Protein AF-A0A849UZE2-F1 (afdb_monomer_lite)

pLDDT: mean 82.14, std 15.75, range [44.81, 97.38]

Sequence (130 aa):
MNIRSSAAWLVSTLVIALLQSCAALSINRYGPDKQTRDDFEHRVEAAFRLENRMTSEVMVLQEDQETGSNQEAISQAEQVMQKNCRYLNEYASRDIDGLSKSLLLLKHVENSVVDCEKAARQLEVFLKKP

Structure (mmCIF, N/CA/C/O backbone):
data_AF-A0A849UZE2-F1
#
_entry.id   AF-A0A849UZE2-F1
#
loop_
_atom_site.group_PDB
_atom_site.id
_atom_site.type_symbol
_atom_site.label_atom_id
_atom_site.label_alt_id
_atom_site.label_comp_id
_atom_site.label_asym_id
_atom_site.label_entity_id
_atom_site.label_seq_id
_atom_site.pdbx_PDB_ins_code
_atom_site.Cartn_x
_atom_site.Cartn_y
_atom_site.Cartn_z
_atom_site.occupancy
_atom_site.B_iso_or_equiv
_atom_site.auth_seq_id
_atom_site.auth_comp_id
_atom_site.auth_asym_id
_atom_site.auth_atom_id
_atom_site.pdbx_PDB_model_num
ATOM 1 N N . MET A 1 1 ? 59.268 -2.616 -42.238 1.00 44.81 1 MET A N 1
ATOM 2 C CA . MET A 1 1 ? 58.835 -1.897 -41.016 1.00 44.81 1 MET A CA 1
ATOM 3 C C . MET A 1 1 ? 57.313 -1.859 -40.975 1.00 44.81 1 MET A C 1
ATOM 5 O O . MET A 1 1 ? 56.688 -1.321 -41.879 1.00 44.81 1 MET A O 1
ATOM 9 N N . ASN A 1 2 ? 56.732 -2.536 -39.983 1.00 46.12 2 ASN A N 1
ATOM 10 C CA . ASN A 1 2 ? 55.321 -2.929 -39.910 1.00 46.12 2 ASN A CA 1
ATOM 11 C C . ASN A 1 2 ? 54.431 -1.829 -39.309 1.00 46.12 2 ASN A C 1
ATOM 13 O O . ASN A 1 2 ? 54.079 -1.890 -38.138 1.00 46.12 2 ASN A O 1
ATOM 17 N N . ILE A 1 3 ? 54.026 -0.846 -40.114 1.00 52.28 3 ILE A N 1
ATOM 18 C CA . ILE A 1 3 ? 53.110 0.229 -39.673 1.00 52.28 3 ILE A CA 1
ATOM 19 C C . ILE A 1 3 ? 51.646 -0.262 -39.619 1.00 52.28 3 ILE A C 1
ATOM 21 O O . ILE A 1 3 ? 50.852 0.218 -38.816 1.00 52.28 3 ILE A O 1
ATOM 25 N N . ARG A 1 4 ? 51.288 -1.290 -40.409 1.00 50.41 4 ARG A N 1
ATOM 26 C CA . ARG A 1 4 ? 49.928 -1.873 -40.432 1.00 50.41 4 ARG A CA 1
ATOM 27 C C . ARG A 1 4 ? 49.563 -2.654 -39.167 1.00 50.41 4 ARG A C 1
ATOM 29 O O . ARG A 1 4 ? 48.380 -2.803 -38.889 1.00 50.41 4 ARG A O 1
ATOM 36 N N . SER A 1 5 ? 50.551 -3.138 -38.411 1.00 52.78 5 SER A N 1
ATOM 37 C CA . SER A 1 5 ? 50.294 -3.912 -37.190 1.00 52.78 5 SER A CA 1
ATOM 38 C C . SER A 1 5 ? 49.865 -2.991 -36.044 1.00 52.78 5 SER A C 1
ATOM 40 O O . SER A 1 5 ? 48.854 -3.240 -35.403 1.00 52.78 5 SER A O 1
ATOM 42 N N . SER A 1 6 ? 50.547 -1.856 -35.852 1.00 52.91 6 SER A N 1
ATOM 43 C CA . SER A 1 6 ? 50.337 -0.951 -34.711 1.00 52.91 6 SER A CA 1
ATOM 44 C C . SER A 1 6 ? 48.937 -0.326 -34.639 1.00 52.91 6 SER A C 1
ATOM 46 O O . SER A 1 6 ? 48.413 -0.131 -33.546 1.00 52.91 6 SER A O 1
ATOM 48 N N . ALA A 1 7 ? 48.298 -0.058 -35.784 1.00 56.44 7 ALA A N 1
ATOM 49 C CA . ALA A 1 7 ? 46.932 0.471 -35.819 1.00 56.44 7 ALA A CA 1
ATOM 50 C C . ALA A 1 7 ? 45.894 -0.552 -35.319 1.00 56.44 7 ALA A C 1
ATOM 52 O O . ALA A 1 7 ? 44.943 -0.180 -34.638 1.00 56.44 7 ALA A O 1
ATOM 53 N N . ALA A 1 8 ? 46.103 -1.845 -35.592 1.00 58.03 8 ALA A N 1
ATOM 54 C CA . ALA A 1 8 ? 45.203 -2.904 -35.138 1.00 58.03 8 ALA A CA 1
ATOM 55 C C . ALA A 1 8 ? 45.231 -3.067 -33.608 1.00 58.03 8 ALA A C 1
ATOM 57 O O . ALA A 1 8 ? 44.188 -3.270 -32.990 1.00 58.03 8 ALA A O 1
ATOM 58 N N . TRP A 1 9 ? 46.404 -2.903 -32.986 1.00 59.25 9 TRP A N 1
ATOM 59 C CA . TRP A 1 9 ? 46.548 -2.948 -31.526 1.00 59.25 9 TRP A CA 1
ATOM 60 C C . TRP A 1 9 ? 45.850 -1.773 -30.832 1.00 59.25 9 TRP A C 1
ATOM 62 O O . TRP A 1 9 ? 45.217 -1.977 -29.796 1.00 59.25 9 TRP A O 1
ATOM 72 N N . LEU A 1 10 ? 45.905 -0.573 -31.421 1.00 60.09 10 LEU A N 1
ATOM 73 C CA . LEU A 1 10 ? 45.238 0.627 -30.896 1.00 60.09 10 LEU A CA 1
ATOM 74 C C . LEU A 1 10 ? 43.709 0.550 -31.020 1.00 60.09 10 LEU A C 1
ATOM 76 O O . LEU A 1 10 ? 42.991 0.909 -30.091 1.00 60.09 10 LEU A O 1
ATOM 80 N N . VAL A 1 11 ? 43.200 0.030 -32.141 1.00 62.81 11 VAL A N 1
ATOM 81 C CA . VAL A 1 11 ? 41.754 -0.173 -32.328 1.00 62.81 11 VAL A CA 1
ATOM 82 C C . VAL A 1 11 ? 41.228 -1.254 -31.378 1.00 62.81 11 VAL A C 1
ATOM 84 O O . VAL A 1 11 ? 40.177 -1.076 -30.768 1.00 62.81 11 VAL A O 1
ATOM 87 N N . SER A 1 12 ? 41.977 -2.343 -31.186 1.00 63.38 12 SER A N 1
ATOM 88 C CA . SER A 1 12 ? 41.5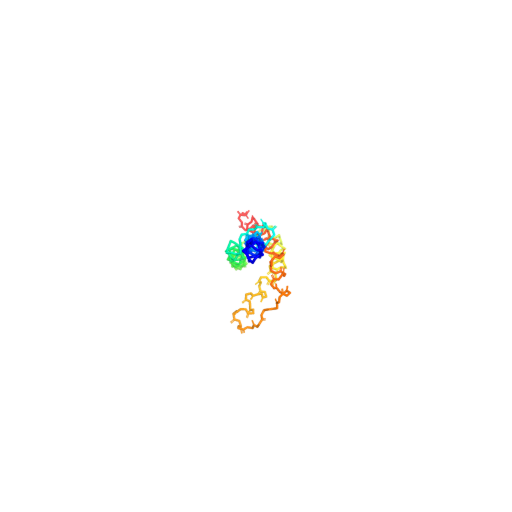74 -3.439 -30.295 1.00 63.38 12 SER A CA 1
ATOM 89 C C . SER A 1 12 ? 41.535 -3.015 -28.818 1.00 63.38 12 SER A C 1
ATOM 91 O O . SER A 1 12 ? 40.596 -3.346 -28.097 1.00 63.38 12 SER A O 1
ATOM 93 N N . THR A 1 13 ? 42.494 -2.196 -28.369 1.00 63.03 13 THR A N 1
ATOM 94 C CA . THR A 1 13 ? 42.494 -1.653 -26.996 1.00 63.03 13 THR A CA 1
ATOM 95 C C . THR A 1 13 ? 41.351 -0.664 -26.747 1.00 63.03 13 THR A C 1
ATOM 97 O O . THR A 1 13 ? 40.758 -0.693 -25.669 1.00 63.03 13 THR A O 1
ATOM 100 N N . LEU A 1 14 ? 40.970 0.146 -27.742 1.00 66.62 14 LEU A N 1
ATOM 101 C CA . LEU A 1 14 ? 39.830 1.065 -27.633 1.00 66.62 14 LEU A CA 1
ATOM 102 C C . LEU A 1 14 ? 38.488 0.318 -27.500 1.00 66.62 14 LEU A C 1
ATOM 104 O O . LEU A 1 14 ? 37.637 0.711 -26.704 1.00 66.62 14 LEU A O 1
ATOM 108 N N . VAL A 1 15 ? 38.309 -0.787 -28.232 1.00 66.38 15 VAL A N 1
ATOM 109 C CA . VAL A 1 15 ? 37.085 -1.610 -28.171 1.00 66.38 15 VAL A CA 1
ATOM 110 C C . VAL A 1 15 ? 36.956 -2.330 -26.823 1.00 66.38 15 VAL A C 1
ATOM 112 O O . VAL A 1 15 ? 35.864 -2.379 -26.262 1.00 66.38 15 VAL A O 1
ATOM 115 N N . ILE A 1 16 ? 38.059 -2.830 -26.255 1.00 66.62 16 ILE A N 1
ATOM 116 C CA . ILE A 1 16 ? 38.050 -3.486 -24.935 1.00 66.62 16 ILE A CA 1
ATOM 117 C C . ILE A 1 16 ? 37.719 -2.478 -23.821 1.00 66.62 16 ILE A C 1
ATOM 119 O O . ILE A 1 16 ? 36.948 -2.800 -22.917 1.00 66.62 16 ILE A O 1
ATOM 123 N N . ALA A 1 17 ? 38.225 -1.242 -23.908 1.00 63.88 17 ALA A N 1
ATOM 124 C CA . ALA A 1 17 ? 37.915 -0.184 -22.944 1.00 63.88 17 ALA A CA 1
ATOM 125 C C . ALA A 1 17 ? 36.434 0.247 -22.977 1.00 63.88 17 ALA A C 1
ATOM 127 O O . ALA A 1 17 ? 35.859 0.546 -21.932 1.00 63.88 17 ALA A O 1
ATOM 128 N N . LEU A 1 18 ? 35.794 0.229 -24.153 1.00 63.12 18 LEU A N 1
ATOM 129 C CA . LEU A 1 18 ? 34.372 0.564 -24.317 1.00 63.12 18 LEU A CA 1
ATOM 130 C C . LEU A 1 18 ? 33.414 -0.546 -23.846 1.00 63.12 18 LEU A C 1
ATOM 132 O O . LEU A 1 18 ? 32.250 -0.265 -23.578 1.00 63.12 18 LEU A O 1
ATOM 136 N N . LEU A 1 19 ? 33.875 -1.795 -23.727 1.00 61.62 19 LEU A N 1
ATOM 137 C CA . LEU A 1 19 ? 33.049 -2.911 -23.243 1.00 61.62 19 LEU A CA 1
ATOM 138 C C . LEU A 1 19 ? 33.017 -3.011 -21.709 1.00 61.62 19 LEU A C 1
ATOM 140 O O . LEU A 1 19 ? 32.041 -3.514 -21.152 1.00 61.62 19 LEU A O 1
ATOM 144 N N . GLN A 1 20 ? 34.037 -2.505 -21.006 1.00 59.72 20 GLN A N 1
ATOM 145 C CA . GLN A 1 20 ? 34.068 -2.530 -19.536 1.00 59.72 20 GLN A CA 1
ATOM 146 C C . GLN A 1 20 ? 33.158 -1.481 -18.878 1.00 59.72 20 GLN A C 1
ATOM 148 O O . GLN A 1 20 ? 32.812 -1.617 -17.705 1.00 59.72 20 GLN A O 1
ATOM 153 N N . SER A 1 21 ? 32.706 -0.468 -19.620 1.00 56.38 21 SER A N 1
ATOM 154 C CA . SER A 1 21 ? 31.813 0.581 -19.112 1.00 56.38 21 SER A CA 1
ATOM 155 C C . SER A 1 21 ? 30.334 0.173 -19.043 1.00 56.38 21 SER A C 1
ATOM 157 O O . SER A 1 21 ? 29.587 0.784 -18.282 1.00 56.38 21 SER A O 1
ATOM 159 N N . CYS A 1 22 ? 29.899 -0.890 -19.733 1.00 58.66 22 CYS A N 1
ATOM 160 C CA . CYS A 1 22 ? 28.524 -1.399 -19.597 1.00 58.66 22 CYS A CA 1
ATOM 161 C C . CYS A 1 22 ? 28.292 -2.211 -18.309 1.00 58.66 22 CYS A C 1
ATOM 163 O O . CYS A 1 22 ? 27.168 -2.252 -17.817 1.00 58.66 22 CYS A O 1
ATOM 165 N N . ALA A 1 23 ? 29.330 -2.819 -17.722 1.00 56.72 23 ALA A N 1
ATOM 166 C CA . ALA A 1 23 ? 29.195 -3.638 -16.510 1.00 56.72 23 ALA A CA 1
ATOM 167 C C . ALA A 1 23 ? 29.026 -2.810 -15.217 1.00 56.72 23 ALA A C 1
ATOM 169 O O . ALA A 1 23 ? 28.557 -3.321 -14.202 1.00 56.72 23 ALA A O 1
ATOM 170 N N . ALA A 1 24 ? 29.381 -1.521 -15.246 1.00 54.22 24 ALA A N 1
ATOM 171 C CA . ALA A 1 24 ? 29.244 -0.620 -14.101 1.00 54.22 24 ALA A CA 1
ATOM 172 C C . ALA A 1 24 ? 27.834 -0.008 -13.961 1.00 54.22 24 ALA A C 1
ATOM 174 O O . ALA A 1 24 ? 27.509 0.539 -12.909 1.00 54.22 24 ALA A O 1
ATOM 175 N N . LEU A 1 25 ? 26.985 -0.106 -14.994 1.00 54.88 25 LEU A N 1
ATOM 176 C CA . LEU A 1 25 ? 25.616 0.436 -14.987 1.00 54.88 25 LEU A CA 1
ATOM 177 C C . LEU A 1 25 ? 24.584 -0.505 -14.349 1.00 54.88 25 LEU A C 1
ATOM 179 O O . LEU A 1 25 ? 23.481 -0.075 -14.029 1.00 54.88 25 LEU A O 1
ATOM 183 N N . SER A 1 26 ? 24.942 -1.759 -14.077 1.00 54.88 26 SER A N 1
ATOM 184 C CA . SER A 1 26 ? 24.107 -2.730 -13.356 1.00 54.88 26 SER A CA 1
ATOM 185 C C . SER A 1 26 ? 24.175 -2.572 -11.830 1.00 54.88 26 SER A C 1
ATOM 187 O O . SER A 1 26 ? 24.149 -3.550 -11.085 1.00 54.88 26 SER A O 1
ATOM 189 N N . ILE A 1 27 ? 24.220 -1.333 -11.331 1.00 58.53 27 ILE A N 1
ATOM 190 C CA . ILE A 1 27 ? 23.858 -1.047 -9.938 1.00 58.53 27 ILE A CA 1
ATOM 191 C C . ILE A 1 27 ? 22.326 -1.068 -9.898 1.00 58.53 27 ILE A C 1
ATOM 193 O O . ILE A 1 27 ? 21.668 -0.035 -9.983 1.00 58.53 27 ILE A O 1
ATOM 197 N N . ASN A 1 28 ? 21.772 -2.281 -9.855 1.00 60.56 28 ASN A N 1
ATOM 198 C CA . ASN A 1 28 ? 20.344 -2.590 -9.915 1.00 60.56 28 ASN A CA 1
ATOM 199 C C . ASN A 1 28 ? 19.652 -2.220 -8.587 1.00 60.56 28 ASN A C 1
ATOM 201 O O . ASN A 1 28 ? 19.190 -3.082 -7.846 1.00 60.56 28 ASN A O 1
ATOM 205 N N . ARG A 1 29 ? 19.694 -0.928 -8.241 1.00 70.75 29 ARG A N 1
ATOM 206 C CA . ARG A 1 29 ? 19.066 -0.336 -7.058 1.00 70.75 29 ARG A CA 1
ATOM 207 C C . ARG A 1 29 ? 17.722 0.244 -7.478 1.00 70.75 29 ARG A C 1
ATOM 209 O O . ARG A 1 29 ? 17.679 1.166 -8.288 1.00 70.75 29 ARG A O 1
ATOM 216 N N . TYR A 1 30 ? 16.658 -0.305 -6.923 1.00 74.06 30 TYR A N 1
ATOM 217 C CA . TYR A 1 30 ? 15.268 0.003 -7.219 1.00 74.06 30 TYR A CA 1
ATOM 218 C C . TYR A 1 30 ? 14.522 0.277 -5.908 1.00 74.06 30 TYR A C 1
ATOM 220 O O . TYR A 1 30 ? 14.860 -0.293 -4.868 1.00 74.06 30 TYR A O 1
ATOM 228 N N . GLY A 1 31 ? 13.514 1.145 -5.934 1.00 72.12 31 GLY A N 1
ATOM 229 C CA . GLY A 1 31 ? 12.718 1.440 -4.753 1.00 72.12 31 GLY A CA 1
ATOM 230 C C . GLY A 1 31 ? 13.378 2.389 -3.741 1.00 72.12 31 GLY A C 1
ATOM 231 O O . GLY A 1 31 ? 14.544 2.785 -3.876 1.00 72.12 31 GLY A O 1
ATOM 232 N N . PRO A 1 32 ? 12.622 2.757 -2.691 1.00 75.00 32 PRO A N 1
ATOM 233 C CA . PRO A 1 32 ? 13.022 3.765 -1.709 1.00 75.00 32 PRO A CA 1
ATOM 234 C C . PRO A 1 32 ? 14.250 3.364 -0.879 1.00 75.00 32 PRO A C 1
ATOM 236 O O . PRO A 1 32 ? 15.052 4.232 -0.534 1.00 75.00 32 PRO A O 1
ATOM 239 N N . ASP A 1 33 ? 14.461 2.065 -0.635 1.00 82.19 33 ASP A N 1
ATOM 240 C CA . ASP A 1 33 ? 15.592 1.567 0.160 1.00 82.19 33 ASP A CA 1
ATOM 241 C C . ASP A 1 33 ? 16.759 1.073 -0.708 1.00 82.19 33 ASP A C 1
ATOM 243 O O . ASP A 1 33 ? 17.703 0.463 -0.203 1.00 82.19 33 ASP A O 1
ATOM 247 N N . LYS A 1 34 ? 16.742 1.381 -2.016 1.00 81.19 34 LYS A N 1
ATOM 248 C CA . LYS A 1 34 ? 17.784 0.983 -2.977 1.00 81.19 34 LYS A CA 1
ATOM 249 C C . LYS A 1 34 ? 18.003 -0.539 -3.006 1.00 81.19 34 LYS A C 1
ATOM 251 O O . LYS A 1 34 ? 19.142 -0.990 -3.157 1.00 81.19 34 LYS A O 1
ATOM 256 N N . GLN A 1 35 ? 16.929 -1.309 -2.849 1.00 82.25 35 GLN A N 1
ATOM 257 C CA . GLN A 1 35 ? 16.944 -2.771 -2.891 1.00 82.25 35 GLN A CA 1
ATOM 258 C C . GLN A 1 35 ? 16.979 -3.308 -4.331 1.00 82.25 35 GLN A C 1
ATOM 260 O O . GLN A 1 35 ? 16.981 -2.535 -5.290 1.00 82.25 35 GLN A O 1
ATOM 265 N N . THR A 1 36 ? 17.019 -4.631 -4.504 1.00 86.69 36 THR A N 1
ATOM 266 C CA . THR A 1 36 ? 16.803 -5.217 -5.833 1.00 86.69 36 THR A CA 1
ATOM 267 C C . THR A 1 36 ? 15.336 -5.075 -6.244 1.00 86.69 36 THR A C 1
ATOM 269 O O . THR A 1 36 ? 14.454 -4.843 -5.414 1.00 86.69 36 THR A O 1
ATOM 272 N N . ARG A 1 37 ? 15.056 -5.204 -7.544 1.00 85.06 37 ARG A N 1
ATOM 273 C CA . ARG A 1 37 ? 13.677 -5.174 -8.040 1.00 85.06 37 ARG A CA 1
ATOM 274 C C . ARG A 1 37 ? 12.839 -6.325 -7.466 1.00 85.06 37 ARG A C 1
ATOM 276 O O . ARG A 1 37 ? 11.723 -6.070 -7.032 1.00 85.06 37 ARG A O 1
ATOM 283 N N . ASP A 1 38 ? 13.391 -7.534 -7.398 1.00 87.00 38 ASP A N 1
ATOM 284 C CA . ASP A 1 38 ? 12.698 -8.708 -6.849 1.00 87.00 38 ASP A CA 1
ATOM 285 C C . ASP A 1 38 ? 12.352 -8.503 -5.364 1.00 87.00 38 ASP A C 1
ATOM 287 O O . ASP A 1 38 ? 11.218 -8.734 -4.945 1.00 87.00 38 ASP A O 1
ATOM 291 N N . ASP A 1 39 ? 13.285 -7.956 -4.573 1.00 87.88 39 ASP A N 1
ATOM 292 C CA . ASP A 1 39 ? 13.026 -7.614 -3.166 1.00 87.88 39 ASP A CA 1
ATOM 293 C C . ASP A 1 39 ? 11.921 -6.557 -3.025 1.00 87.88 39 ASP A C 1
ATOM 295 O O . ASP A 1 39 ? 11.121 -6.585 -2.087 1.00 87.88 39 ASP A O 1
ATOM 299 N N . PHE A 1 40 ? 11.872 -5.592 -3.947 1.00 88.06 40 PHE A N 1
ATOM 300 C CA . PHE A 1 40 ? 10.820 -4.585 -3.964 1.00 88.06 40 PHE A CA 1
ATOM 301 C C . PHE A 1 40 ? 9.454 -5.193 -4.308 1.00 88.06 40 PHE A C 1
ATOM 303 O O . PHE A 1 40 ? 8.468 -4.859 -3.653 1.00 88.06 40 PHE A O 1
ATOM 310 N N . GLU A 1 41 ? 9.386 -6.096 -5.286 1.00 88.75 41 GLU A N 1
ATOM 311 C CA . GLU A 1 41 ? 8.147 -6.794 -5.650 1.00 88.75 41 GLU A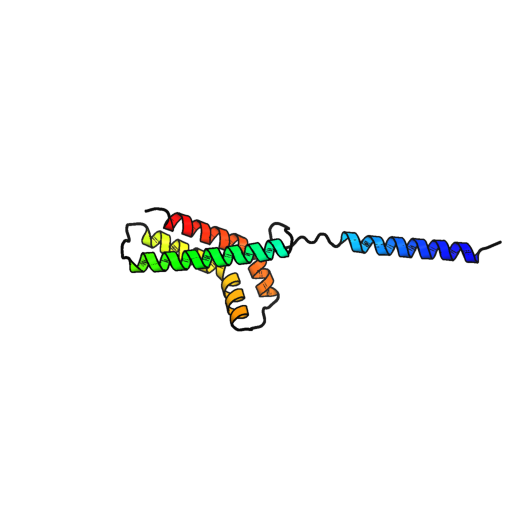 CA 1
ATOM 312 C C . GLU A 1 41 ? 7.611 -7.617 -4.465 1.00 88.75 41 GLU A C 1
ATOM 314 O O . GLU A 1 41 ? 6.441 -7.477 -4.098 1.00 88.75 41 GLU A O 1
ATOM 319 N N . HIS A 1 42 ? 8.479 -8.364 -3.772 1.00 91.50 42 HIS A N 1
ATOM 320 C CA . HIS A 1 42 ? 8.112 -9.080 -2.545 1.00 91.50 42 HIS A CA 1
ATOM 321 C C . HIS A 1 42 ? 7.609 -8.155 -1.436 1.00 91.50 42 HIS A C 1
ATOM 323 O O . HIS A 1 42 ? 6.670 -8.489 -0.710 1.00 91.50 42 HIS A O 1
ATOM 329 N N . ARG A 1 43 ? 8.217 -6.976 -1.301 1.00 91.31 43 ARG A N 1
ATOM 330 C CA . ARG A 1 43 ? 7.788 -5.979 -0.325 1.00 91.31 43 ARG A CA 1
ATOM 331 C C . ARG A 1 43 ? 6.394 -5.432 -0.635 1.00 91.31 43 ARG A C 1
ATOM 333 O O . ARG A 1 43 ? 5.562 -5.361 0.265 1.00 91.31 43 ARG A O 1
ATOM 340 N N . VAL A 1 44 ? 6.117 -5.084 -1.892 1.00 91.56 44 VAL A N 1
ATOM 341 C CA . VAL A 1 44 ? 4.782 -4.626 -2.317 1.00 91.56 44 VAL A CA 1
ATOM 342 C C . VAL A 1 44 ? 3.729 -5.693 -2.035 1.00 91.56 44 VAL A C 1
ATOM 344 O O . VAL A 1 44 ? 2.666 -5.378 -1.502 1.00 91.56 44 VAL A O 1
ATOM 347 N N . GLU A 1 45 ? 4.031 -6.957 -2.329 1.00 92.19 45 GLU A N 1
ATOM 348 C CA . GLU A 1 45 ? 3.128 -8.065 -2.023 1.00 92.19 45 GLU A CA 1
ATOM 349 C C . GLU A 1 45 ? 2.880 -8.199 -0.512 1.00 92.19 45 GLU A C 1
ATOM 351 O O . GLU A 1 45 ? 1.738 -8.356 -0.076 1.00 92.19 45 GLU A O 1
ATOM 356 N N . ALA A 1 46 ? 3.930 -8.093 0.307 1.00 94.88 46 ALA A N 1
ATOM 357 C CA . ALA A 1 46 ? 3.805 -8.121 1.761 1.00 94.88 46 ALA A CA 1
ATOM 358 C C . ALA A 1 46 ? 2.947 -6.959 2.295 1.00 94.88 46 ALA A C 1
ATOM 360 O O . ALA A 1 46 ? 2.111 -7.179 3.173 1.00 94.88 46 ALA A O 1
ATOM 361 N N . ALA A 1 47 ? 3.109 -5.751 1.747 1.00 94.38 47 ALA A N 1
ATOM 362 C CA . ALA A 1 47 ? 2.290 -4.590 2.086 1.00 94.38 47 ALA A CA 1
ATOM 363 C C . ALA A 1 47 ? 0.809 -4.821 1.743 1.00 94.38 47 ALA A C 1
ATOM 365 O O . ALA A 1 47 ? -0.060 -4.577 2.579 1.00 94.38 47 ALA A O 1
ATOM 366 N N . PHE A 1 48 ? 0.529 -5.363 0.555 1.00 94.50 48 PHE A N 1
ATOM 367 C CA . PHE A 1 48 ? -0.830 -5.682 0.115 1.00 94.50 48 PHE A CA 1
ATOM 368 C C . PHE A 1 48 ? -1.481 -6.761 0.991 1.00 94.50 48 PHE A C 1
ATOM 370 O O . PHE A 1 48 ? -2.620 -6.618 1.429 1.00 94.50 48 PHE A O 1
ATOM 377 N N . ARG A 1 49 ? -0.755 -7.837 1.316 1.00 95.38 49 ARG A N 1
ATOM 378 C CA . ARG A 1 49 ? -1.244 -8.885 2.231 1.00 95.38 49 ARG A CA 1
ATOM 379 C C . ARG A 1 49 ? -1.546 -8.329 3.624 1.00 95.38 49 ARG A C 1
ATOM 381 O O . ARG A 1 49 ? -2.532 -8.732 4.239 1.00 95.38 49 ARG A O 1
ATOM 388 N N . LEU A 1 50 ? -0.704 -7.422 4.120 1.00 96.62 50 LEU A N 1
ATOM 389 C CA . LEU A 1 50 ? -0.911 -6.771 5.408 1.00 96.62 50 LEU A CA 1
ATOM 390 C C . LEU A 1 50 ? -2.179 -5.909 5.395 1.00 96.62 50 LEU A C 1
ATOM 392 O O . LEU A 1 50 ? -3.014 -6.082 6.275 1.00 96.62 50 LEU A O 1
ATOM 396 N N . GLU A 1 51 ? -2.345 -5.031 4.405 1.00 95.88 51 GLU A N 1
ATOM 397 C CA . GLU A 1 51 ? -3.513 -4.142 4.299 1.00 95.88 51 GLU A CA 1
ATOM 398 C C . GLU A 1 51 ? -4.835 -4.919 4.184 1.00 95.88 51 GLU A C 1
ATOM 400 O O . GLU A 1 51 ? -5.777 -4.637 4.928 1.00 95.88 51 GLU A O 1
ATOM 405 N N . ASN A 1 52 ? -4.875 -5.978 3.371 1.00 94.88 52 ASN A N 1
ATOM 406 C CA . ASN A 1 52 ? -6.054 -6.843 3.258 1.00 94.88 52 ASN A CA 1
ATOM 407 C C . ASN A 1 52 ? -6.403 -7.541 4.579 1.00 94.88 52 ASN A C 1
ATOM 409 O O . ASN A 1 52 ? -7.577 -7.634 4.951 1.00 94.88 52 ASN A O 1
ATOM 413 N N . ARG A 1 53 ? -5.390 -8.022 5.313 1.00 96.00 53 ARG A N 1
ATOM 414 C CA . ARG A 1 53 ? -5.595 -8.637 6.631 1.00 96.00 53 ARG A CA 1
ATOM 415 C C . ARG A 1 53 ? -6.190 -7.631 7.615 1.00 96.00 53 ARG A C 1
ATOM 417 O O . ARG A 1 53 ? -7.151 -7.968 8.293 1.00 96.00 53 ARG A O 1
ATOM 424 N N . MET A 1 54 ? -5.654 -6.410 7.677 1.00 95.06 54 MET A N 1
ATOM 425 C CA . MET A 1 54 ? -6.157 -5.392 8.610 1.00 95.06 54 MET A CA 1
ATOM 426 C C . MET A 1 54 ? -7.563 -4.927 8.257 1.00 95.06 54 MET A C 1
ATOM 428 O O . MET A 1 54 ? -8.386 -4.787 9.153 1.00 95.06 54 MET A O 1
ATOM 432 N N . THR A 1 55 ? -7.865 -4.767 6.969 1.00 93.50 55 THR A N 1
ATOM 433 C CA . THR A 1 55 ? -9.228 -4.466 6.506 1.00 93.50 55 THR A CA 1
ATOM 434 C C . THR A 1 55 ? -10.209 -5.555 6.950 1.00 93.50 55 THR A C 1
ATOM 436 O O . THR A 1 55 ? -11.274 -5.255 7.481 1.00 93.50 55 THR A O 1
ATOM 439 N N . SER A 1 56 ? -9.822 -6.828 6.817 1.00 93.31 56 SER A N 1
ATOM 440 C CA . SER A 1 56 ? -10.655 -7.958 7.249 1.00 93.31 56 SER A CA 1
ATOM 441 C C . SER A 1 56 ? -10.852 -7.992 8.769 1.00 93.31 56 SER A C 1
ATOM 443 O O . SER A 1 56 ? -11.961 -8.225 9.236 1.00 93.31 56 SER A O 1
ATOM 445 N N . GLU A 1 57 ? -9.801 -7.733 9.554 1.00 91.31 57 GLU A N 1
ATOM 446 C CA . GLU A 1 57 ? -9.895 -7.672 11.021 1.00 91.31 57 GLU A CA 1
ATOM 447 C C . GLU A 1 57 ? -10.799 -6.523 11.493 1.00 91.31 57 GLU A C 1
ATOM 449 O O . GLU A 1 57 ? -11.594 -6.710 12.412 1.00 91.31 57 GLU A O 1
ATOM 454 N N . VAL A 1 58 ? -10.738 -5.354 10.842 1.00 90.38 58 VAL A N 1
ATOM 455 C CA . VAL A 1 58 ? -11.648 -4.241 11.146 1.00 90.38 58 VAL A CA 1
ATOM 456 C C . VAL A 1 58 ? -13.103 -4.622 10.873 1.00 90.38 58 VAL A C 1
ATOM 458 O O . VAL A 1 58 ? -13.962 -4.313 11.697 1.00 90.38 58 VAL A O 1
ATOM 461 N N . MET A 1 59 ? -13.388 -5.309 9.760 1.00 88.06 59 MET A N 1
ATOM 462 C CA . MET A 1 59 ? -14.747 -5.775 9.455 1.00 88.06 59 MET A CA 1
ATOM 463 C C . MET A 1 59 ? -15.291 -6.703 10.547 1.00 88.06 59 MET A C 1
ATOM 465 O O . MET A 1 59 ? -16.407 -6.496 11.011 1.00 88.06 59 MET A O 1
ATOM 469 N N . VAL A 1 60 ? -14.488 -7.667 11.012 1.00 87.00 60 VAL A N 1
ATOM 470 C CA . VAL A 1 60 ? -14.891 -8.598 12.082 1.00 87.00 60 VAL A CA 1
ATOM 471 C C . VAL A 1 60 ? -15.209 -7.851 13.382 1.00 87.00 60 VAL A C 1
ATOM 473 O O . VAL A 1 60 ? -16.264 -8.059 13.971 1.00 87.00 60 VAL A O 1
ATOM 476 N N . LEU A 1 61 ? -14.356 -6.908 13.799 1.00 83.69 61 LEU A N 1
ATOM 477 C CA . LEU A 1 61 ? -14.603 -6.124 15.018 1.00 83.69 61 LEU A CA 1
ATOM 478 C C . LEU A 1 61 ? -15.863 -5.252 14.938 1.00 83.69 61 LEU A C 1
ATOM 480 O O . LEU A 1 61 ? -16.498 -4.986 15.958 1.00 83.69 61 LEU A O 1
ATOM 484 N N . GLN A 1 62 ? -16.218 -4.768 13.746 1.00 80.25 62 GLN A N 1
ATOM 485 C CA . GLN A 1 62 ? -17.447 -3.998 13.549 1.00 80.25 62 GLN A CA 1
ATOM 486 C C . GLN A 1 62 ? -18.702 -4.874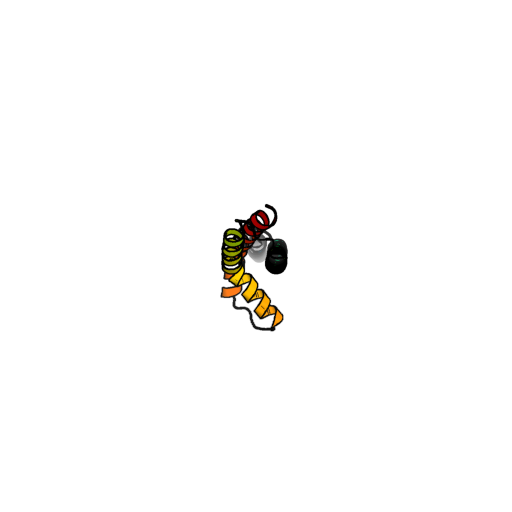 13.673 1.00 80.25 62 GLN A C 1
ATOM 488 O O . GLN A 1 62 ? -19.739 -4.381 14.122 1.00 80.25 62 GLN A O 1
ATOM 493 N N . GLU A 1 63 ? -18.617 -6.151 13.292 1.00 78.88 63 GLU A N 1
ATOM 494 C CA . GLU A 1 63 ? -19.719 -7.114 13.387 1.00 78.88 63 GLU A CA 1
ATOM 495 C C . GLU A 1 63 ? -19.984 -7.552 14.835 1.00 78.88 63 GLU A C 1
ATOM 497 O O . GLU A 1 63 ? -21.146 -7.671 15.232 1.00 78.88 63 GLU A O 1
ATOM 502 N N . ASP A 1 64 ? -18.934 -7.704 15.646 1.00 70.81 64 ASP A N 1
ATOM 503 C CA . ASP A 1 64 ? -19.033 -8.246 17.008 1.00 70.81 64 ASP A CA 1
ATOM 504 C C . ASP A 1 64 ? -19.600 -7.258 18.057 1.00 70.81 64 ASP A C 1
ATOM 506 O O . ASP A 1 64 ? -19.829 -7.650 19.200 1.00 70.81 64 ASP A O 1
ATOM 510 N N . GLN A 1 65 ? -19.869 -5.988 17.705 1.00 60.78 65 GLN A N 1
ATOM 511 C CA . GLN A 1 65 ? -20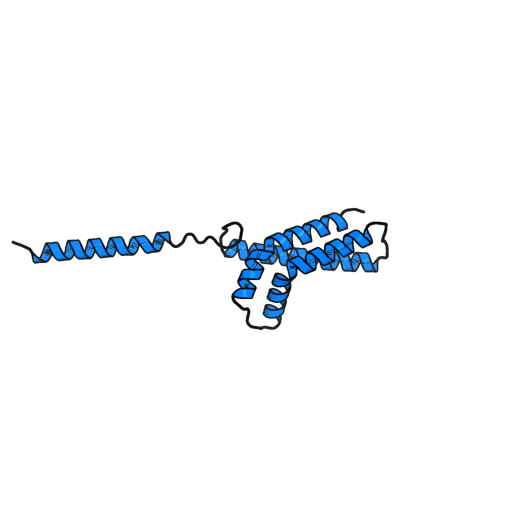.368 -4.909 18.598 1.00 60.78 65 GLN A CA 1
ATOM 512 C C . GLN A 1 65 ? -19.602 -4.727 19.932 1.00 60.78 65 GLN A C 1
ATOM 514 O O . GLN A 1 65 ? -20.020 -3.942 20.787 1.00 60.78 65 GLN A O 1
ATOM 519 N N . GLU A 1 66 ? -18.463 -5.397 20.121 1.00 56.28 66 GLU A N 1
ATOM 520 C CA . GLU A 1 66 ? -17.555 -5.232 21.256 1.00 56.28 66 GLU A CA 1
ATOM 521 C C . GLU A 1 66 ? -16.724 -3.958 21.087 1.00 56.28 66 GLU A C 1
ATOM 523 O O . GLU A 1 66 ? -15.501 -3.983 20.972 1.00 56.28 66 GLU A O 1
ATOM 528 N N . THR A 1 67 ? -17.367 -2.799 21.031 1.00 57.38 67 THR A N 1
ATOM 529 C CA . THR A 1 67 ? -16.641 -1.549 20.830 1.00 57.38 67 THR A CA 1
ATOM 530 C C . THR A 1 67 ? -16.676 -0.667 22.062 1.00 57.38 67 THR A C 1
ATOM 532 O O . THR A 1 67 ? -17.533 0.191 22.267 1.00 57.38 67 THR A O 1
ATOM 535 N N . GLY A 1 68 ? -15.654 -0.883 22.894 1.00 63.34 68 GLY A N 1
ATOM 536 C CA . GLY A 1 68 ? -15.175 0.093 23.865 1.00 63.34 68 GLY A CA 1
ATOM 537 C C . GLY A 1 68 ? -14.589 1.348 23.199 1.00 63.34 68 GLY A C 1
ATOM 538 O O . GLY A 1 68 ? -14.667 1.546 21.985 1.00 63.34 68 GLY A O 1
ATOM 539 N N . SER A 1 69 ? -13.954 2.208 24.002 1.00 65.00 69 SER A N 1
ATOM 540 C CA . SER A 1 69 ? -13.512 3.576 23.659 1.00 65.00 69 SER A CA 1
ATOM 541 C C . SER A 1 69 ? -12.532 3.732 22.479 1.00 65.00 69 SER A C 1
ATOM 543 O O . SER A 1 69 ? -12.092 4.847 22.212 1.00 65.00 69 SER A O 1
ATOM 545 N N . ASN A 1 70 ? -12.160 2.654 21.783 1.00 77.12 70 ASN A N 1
ATOM 546 C CA . ASN A 1 70 ? -11.138 2.645 20.733 1.00 77.12 70 ASN A CA 1
ATOM 547 C C . ASN A 1 70 ? -11.703 2.593 19.302 1.00 77.12 70 ASN A C 1
ATOM 549 O O . ASN A 1 70 ? -10.927 2.725 18.356 1.00 77.12 70 ASN A O 1
ATOM 553 N N . GLN A 1 71 ? -13.020 2.447 19.106 1.00 84.75 71 GLN A N 1
ATOM 554 C CA . GLN A 1 71 ? -13.601 2.318 17.758 1.00 84.75 71 GLN A CA 1
ATOM 555 C C . GLN A 1 71 ? -13.327 3.532 16.863 1.00 84.75 71 GLN A C 1
ATOM 557 O O . GLN A 1 71 ? -13.022 3.378 15.681 1.00 84.75 71 GLN A O 1
ATOM 562 N N . GLU A 1 72 ? -13.382 4.741 17.424 1.00 87.69 72 GLU A N 1
ATOM 563 C CA . GLU A 1 72 ? -13.063 5.958 16.677 1.00 87.69 72 GLU A CA 1
ATOM 564 C C . GLU A 1 72 ? -11.592 5.971 16.233 1.00 87.69 72 GLU A C 1
ATOM 566 O O . GLU A 1 72 ? -11.292 6.293 15.085 1.00 87.69 72 GLU A O 1
ATOM 571 N N . ALA A 1 73 ? -10.674 5.538 17.103 1.00 89.56 73 ALA A N 1
ATOM 572 C CA . ALA A 1 73 ? -9.253 5.446 16.778 1.00 89.56 73 ALA A CA 1
ATOM 573 C C . ALA A 1 73 ? -8.971 4.383 15.703 1.00 89.56 73 ALA A C 1
ATOM 575 O O . ALA A 1 73 ? -8.182 4.638 14.793 1.00 89.56 73 ALA A O 1
ATOM 576 N N . ILE A 1 74 ? -9.640 3.225 15.769 1.00 91.25 74 ILE A N 1
ATOM 577 C CA . ILE A 1 74 ? -9.540 2.166 14.753 1.00 91.25 74 ILE A CA 1
ATOM 578 C C . ILE A 1 74 ? -10.042 2.685 13.401 1.00 91.25 74 ILE A C 1
ATOM 580 O O . ILE A 1 74 ? -9.332 2.562 12.406 1.00 91.25 74 ILE A O 1
ATOM 584 N N . SER A 1 75 ? -11.210 3.334 13.363 1.00 91.06 75 SER A N 1
ATOM 585 C CA . SER A 1 75 ? -11.774 3.883 12.122 1.00 91.06 75 SER A CA 1
ATOM 586 C C . SER A 1 75 ? -10.890 4.979 11.515 1.00 91.06 75 SER A C 1
ATOM 588 O O . SER A 1 75 ? -10.634 4.982 10.310 1.00 91.06 75 SER A O 1
ATOM 590 N N . GLN A 1 76 ? -10.342 5.880 12.337 1.00 93.56 76 GLN A N 1
ATOM 591 C CA . GLN A 1 76 ? -9.384 6.884 11.866 1.00 93.56 76 GLN A CA 1
ATOM 592 C C . GLN A 1 76 ? -8.100 6.236 11.322 1.00 93.56 76 GLN A C 1
ATOM 594 O O . GLN A 1 76 ? -7.610 6.636 10.263 1.00 93.56 76 GLN A O 1
ATOM 599 N N . ALA A 1 77 ? -7.559 5.224 12.006 1.00 94.62 77 ALA A N 1
ATOM 600 C CA . ALA A 1 77 ? -6.369 4.509 11.554 1.00 94.62 77 ALA A CA 1
ATOM 601 C C . ALA A 1 77 ? -6.613 3.743 10.242 1.00 94.62 77 ALA A C 1
ATOM 603 O O . ALA A 1 77 ? -5.756 3.763 9.357 1.00 94.62 77 ALA A O 1
ATOM 604 N N . GLU A 1 78 ? -7.791 3.139 10.074 1.00 95.25 78 GLU A N 1
ATOM 605 C CA . GLU A 1 78 ? -8.208 2.482 8.834 1.00 95.25 78 GLU A CA 1
ATOM 606 C C . GLU A 1 78 ? -8.288 3.469 7.665 1.00 95.25 78 GLU A C 1
ATOM 608 O O . GLU A 1 78 ? -7.695 3.225 6.614 1.00 95.25 78 GLU A O 1
ATOM 613 N N . GLN A 1 79 ? -8.923 4.629 7.851 1.00 96.19 79 GLN A N 1
ATOM 614 C CA . GLN A 1 79 ? -8.976 5.662 6.810 1.00 96.19 79 GLN A CA 1
ATOM 615 C C . GLN A 1 79 ? -7.578 6.139 6.401 1.00 96.19 79 GLN A C 1
ATOM 617 O O . GLN A 1 79 ? -7.299 6.354 5.216 1.00 96.19 79 GLN A O 1
ATOM 622 N N . VAL A 1 80 ? -6.675 6.301 7.373 1.00 97.19 80 VAL A N 1
ATOM 623 C CA . VAL A 1 80 ? -5.278 6.657 7.104 1.00 97.19 80 VAL A CA 1
ATOM 624 C C . VAL A 1 80 ? -4.579 5.546 6.320 1.00 97.19 80 VAL A C 1
ATOM 626 O O . VAL A 1 80 ? -3.882 5.853 5.351 1.00 97.19 80 VAL A O 1
ATOM 629 N N . MET A 1 81 ? -4.779 4.276 6.678 1.00 97.38 81 MET A N 1
ATOM 630 C CA . MET A 1 81 ? -4.251 3.136 5.924 1.00 97.38 81 MET A CA 1
ATOM 631 C C . MET A 1 81 ? -4.752 3.148 4.478 1.00 97.38 81 MET A C 1
ATOM 633 O O . MET A 1 81 ? -3.932 3.224 3.564 1.00 97.38 81 MET A O 1
ATOM 637 N N . GLN A 1 82 ? -6.068 3.189 4.260 1.00 96.56 82 GLN A N 1
ATOM 638 C CA . GLN A 1 82 ? -6.667 3.199 2.920 1.00 96.56 82 GLN A CA 1
ATOM 639 C C . GLN A 1 82 ? -6.140 4.361 2.063 1.00 96.56 82 GLN A C 1
ATOM 641 O O . GLN A 1 82 ? -5.815 4.191 0.886 1.00 96.56 82 GLN A O 1
ATOM 646 N N . LYS A 1 83 ? -5.978 5.551 2.657 1.00 97.38 83 LYS A N 1
ATOM 647 C CA . LYS A 1 83 ? -5.423 6.719 1.960 1.00 97.38 83 LYS A CA 1
ATOM 648 C C . LYS A 1 83 ? -3.976 6.500 1.511 1.00 97.38 83 LYS A C 1
ATOM 650 O O . LYS A 1 83 ? -3.640 6.864 0.384 1.00 97.38 83 LYS A O 1
ATOM 655 N N . ASN A 1 84 ? -3.124 5.946 2.374 1.00 97.38 84 ASN A N 1
ATOM 656 C CA . ASN A 1 84 ? -1.712 5.704 2.053 1.00 97.38 84 ASN A CA 1
ATOM 657 C C . ASN A 1 84 ? -1.530 4.520 1.092 1.00 97.38 84 ASN A C 1
ATOM 659 O O . ASN A 1 84 ? -0.642 4.546 0.242 1.00 97.38 84 ASN A O 1
ATOM 663 N N . CYS A 1 85 ? -2.407 3.521 1.170 1.00 97.19 85 CYS A N 1
ATOM 664 C CA . CYS A 1 85 ? -2.397 2.345 0.304 1.00 97.19 85 CYS A CA 1
ATOM 665 C C . CYS A 1 85 ? -3.116 2.555 -1.039 1.00 97.19 85 CYS A C 1
ATOM 667 O O . CYS A 1 85 ? -3.068 1.679 -1.898 1.00 97.19 85 CYS A O 1
ATOM 669 N N . ARG A 1 86 ? -3.715 3.730 -1.288 1.00 96.88 86 ARG A N 1
ATOM 670 C CA . ARG A 1 86 ? -4.524 4.011 -2.488 1.00 96.88 86 ARG A CA 1
ATOM 671 C C . ARG A 1 86 ? -3.869 3.590 -3.806 1.00 96.88 86 ARG A C 1
ATOM 673 O O . ARG A 1 86 ? -4.540 3.007 -4.646 1.00 96.88 86 ARG A O 1
ATOM 680 N N . TYR A 1 87 ? -2.586 3.894 -4.010 1.00 96.56 87 TYR A N 1
ATOM 681 C CA . TYR A 1 87 ? -1.909 3.555 -5.268 1.00 96.56 87 TYR A CA 1
ATOM 682 C C . TYR A 1 87 ? -1.635 2.057 -5.408 1.00 96.56 87 TYR A C 1
ATOM 684 O O . TYR A 1 87 ? -1.682 1.543 -6.522 1.00 96.56 87 TYR A O 1
ATOM 692 N N . LEU A 1 88 ? -1.387 1.353 -4.298 1.00 94.25 88 LEU A N 1
ATOM 693 C CA . LEU A 1 88 ? -1.286 -0.107 -4.297 1.00 94.25 88 LEU A CA 1
ATOM 694 C C . LEU A 1 88 ? -2.644 -0.729 -4.640 1.00 94.25 88 LEU A C 1
ATOM 696 O O . LEU A 1 88 ? -2.705 -1.632 -5.469 1.00 94.25 88 LEU A O 1
ATOM 700 N N . ASN A 1 89 ? -3.728 -0.192 -4.081 1.00 94.25 89 ASN A N 1
ATOM 701 C CA . ASN A 1 89 ? -5.082 -0.684 -4.335 1.00 94.25 89 ASN A CA 1
ATOM 702 C C . ASN A 1 89 ? -5.516 -0.401 -5.780 1.00 94.25 89 ASN A C 1
ATOM 704 O O . ASN A 1 89 ? -6.082 -1.273 -6.434 1.00 94.25 89 ASN A O 1
ATOM 708 N N . GLU A 1 90 ? -5.185 0.776 -6.320 1.00 95.19 90 GLU A N 1
ATOM 709 C CA . GLU A 1 90 ? -5.391 1.083 -7.739 1.00 95.19 90 GLU A CA 1
ATOM 710 C C . GLU A 1 90 ? -4.571 0.145 -8.632 1.00 95.19 90 GLU A C 1
ATOM 712 O O . GLU A 1 90 ? -5.088 -0.379 -9.617 1.00 95.19 90 GLU A O 1
ATOM 717 N N . TYR A 1 91 ? -3.304 -0.101 -8.291 1.00 93.56 91 TYR A N 1
ATOM 718 C CA . TYR A 1 91 ? -2.465 -1.040 -9.028 1.00 93.56 91 TYR A CA 1
ATOM 719 C C . TYR A 1 91 ? -3.077 -2.444 -9.051 1.00 93.56 91 TYR A C 1
ATOM 721 O O . TYR A 1 91 ? -3.189 -3.034 -10.126 1.00 93.56 91 TYR A O 1
ATOM 729 N N . ALA A 1 92 ? -3.494 -2.956 -7.890 1.00 91.56 92 ALA A N 1
ATOM 730 C CA . ALA A 1 92 ? -4.091 -4.278 -7.755 1.00 91.56 92 ALA A CA 1
ATOM 731 C C . ALA A 1 92 ? -5.424 -4.381 -8.510 1.00 91.56 92 ALA A C 1
ATOM 733 O O . ALA A 1 92 ? -5.615 -5.323 -9.271 1.00 91.56 92 ALA A O 1
ATOM 734 N N . SER A 1 93 ? -6.307 -3.386 -8.379 1.00 93.44 93 SER A N 1
ATOM 735 C CA . SER A 1 93 ? -7.573 -3.336 -9.123 1.00 93.44 93 SER A CA 1
ATOM 736 C C . SER A 1 93 ? -7.337 -3.366 -10.632 1.00 93.44 93 SER A C 1
ATOM 738 O O . SER A 1 93 ? -7.928 -4.185 -11.325 1.00 93.44 93 SER A O 1
ATOM 740 N N . ARG A 1 94 ? -6.410 -2.550 -11.150 1.00 94.31 94 ARG A N 1
ATOM 741 C CA . ARG A 1 94 ? -6.095 -2.548 -12.586 1.00 94.31 94 ARG A CA 1
ATOM 742 C C . ARG A 1 94 ? -5.489 -3.866 -13.055 1.00 94.31 94 ARG A C 1
ATOM 744 O O . ARG A 1 94 ? -5.736 -4.255 -14.189 1.00 94.31 94 ARG A O 1
ATOM 751 N N . ASP A 1 95 ? -4.689 -4.525 -12.221 1.00 91.25 95 ASP A N 1
ATOM 752 C CA . ASP A 1 95 ? -4.123 -5.838 -12.537 1.00 91.25 95 ASP A CA 1
ATOM 753 C C . ASP A 1 95 ? -5.211 -6.915 -12.646 1.00 91.25 95 ASP A C 1
ATOM 755 O O . ASP A 1 95 ? -5.264 -7.624 -13.649 1.00 91.25 95 ASP A O 1
ATOM 759 N N . ILE A 1 96 ? -6.121 -6.962 -11.669 1.00 90.25 96 ILE A N 1
ATOM 760 C CA . ILE A 1 96 ? -7.274 -7.874 -11.644 1.00 90.25 96 ILE A CA 1
ATOM 761 C C . ILE A 1 96 ? -8.178 -7.645 -12.860 1.00 90.25 96 ILE A C 1
ATOM 763 O O . ILE A 1 96 ? -8.584 -8.600 -13.521 1.00 90.25 96 ILE A O 1
ATOM 767 N N . ASP A 1 97 ? -8.443 -6.382 -13.191 1.00 95.12 97 ASP A N 1
ATOM 768 C CA . ASP A 1 97 ? -9.310 -5.999 -14.307 1.00 95.12 97 ASP A CA 1
ATOM 769 C C . ASP A 1 97 ? -8.621 -6.135 -15.682 1.00 95.12 97 ASP A C 1
ATOM 771 O O . ASP A 1 97 ? -9.219 -5.828 -16.716 1.00 95.12 97 ASP A O 1
ATOM 775 N N . GLY A 1 98 ? -7.350 -6.556 -15.729 1.00 93.56 98 GLY A N 1
ATOM 776 C CA . GLY A 1 98 ? -6.573 -6.659 -16.969 1.00 93.56 98 GLY A CA 1
ATOM 777 C C . GLY A 1 98 ? -6.319 -5.308 -17.652 1.00 93.56 98 GLY A C 1
ATOM 778 O O . GLY A 1 98 ? -6.073 -5.245 -18.859 1.00 93.56 98 GLY A O 1
ATOM 779 N N . LEU A 1 99 ? -6.395 -4.209 -16.900 1.00 93.81 99 LEU A N 1
ATOM 780 C CA . LEU A 1 99 ? -6.207 -2.849 -17.389 1.00 93.81 99 LEU A CA 1
ATOM 781 C C . LEU A 1 99 ? -4.724 -2.470 -17.445 1.00 93.81 99 LEU A C 1
ATOM 783 O O . LEU A 1 99 ? -3.892 -2.882 -16.635 1.00 93.81 99 LEU A O 1
ATOM 787 N N . SER A 1 100 ? -4.384 -1.590 -18.389 1.00 90.56 100 SER A N 1
ATOM 788 C CA . SER A 1 100 ? -3.023 -1.068 -18.499 1.00 90.56 100 SER A CA 1
ATOM 789 C C . SER A 1 100 ? -2.647 -0.229 -17.273 1.00 90.56 100 SER A C 1
ATOM 791 O O . SER A 1 100 ? -3.440 0.573 -16.766 1.00 90.56 100 SER A O 1
ATOM 793 N N . LYS A 1 101 ? -1.408 -0.394 -16.805 1.00 93.31 101 LYS A N 1
ATOM 794 C CA . LYS A 1 101 ? -0.826 0.336 -15.672 1.00 93.31 101 LYS A CA 1
ATOM 795 C C . LYS A 1 101 ? 0.124 1.402 -16.201 1.00 93.31 101 LYS A C 1
ATOM 797 O O . LYS A 1 101 ? 1.059 1.097 -16.937 1.00 93.31 101 LYS A O 1
ATOM 802 N N . SER A 1 102 ? -0.140 2.662 -15.870 1.00 92.69 102 SER A N 1
ATOM 803 C CA . SER A 1 102 ? 0.694 3.770 -16.338 1.00 92.69 102 SER A CA 1
ATOM 804 C C . SER A 1 102 ? 2.042 3.788 -15.608 1.00 92.69 102 SER A C 1
ATOM 806 O O . SER A 1 102 ? 2.136 3.401 -14.444 1.00 92.69 102 SER A O 1
ATOM 808 N N . LEU A 1 103 ? 3.091 4.296 -16.264 1.00 92.31 103 LEU A N 1
ATOM 809 C CA . LEU A 1 103 ? 4.399 4.497 -15.619 1.00 92.31 103 LEU A CA 1
ATOM 810 C C . LEU A 1 103 ? 4.301 5.421 -14.394 1.00 92.31 103 LEU A C 1
ATOM 812 O O . LEU A 1 103 ? 5.026 5.244 -13.419 1.00 92.31 103 LEU A O 1
ATOM 816 N N . LEU A 1 104 ? 3.381 6.390 -14.435 1.00 94.19 104 LEU A N 1
ATOM 817 C CA . LEU A 1 104 ? 3.094 7.271 -13.305 1.00 94.19 104 LEU A CA 1
ATOM 818 C C . LEU A 1 104 ? 2.533 6.488 -12.115 1.00 94.19 104 LEU A C 1
ATOM 820 O O . LEU A 1 104 ? 2.998 6.690 -10.998 1.00 94.19 104 LEU A O 1
ATOM 824 N N . LEU A 1 105 ? 1.593 5.566 -12.348 1.00 93.12 105 LEU A N 1
ATOM 825 C CA . LEU A 1 105 ? 1.045 4.709 -11.297 1.00 93.12 105 LEU A CA 1
ATOM 826 C C . LEU A 1 105 ? 2.131 3.824 -10.675 1.00 93.12 105 LEU A C 1
ATOM 828 O O . LEU A 1 105 ? 2.231 3.766 -9.455 1.00 93.12 105 LEU A O 1
ATOM 832 N N . LEU A 1 106 ? 2.990 3.206 -11.494 1.00 91.38 106 LEU A N 1
ATOM 833 C CA . LEU A 1 106 ? 4.119 2.406 -10.999 1.00 91.38 106 LEU A CA 1
ATOM 834 C C . LEU A 1 106 ? 5.041 3.228 -10.092 1.00 91.38 106 LEU A C 1
ATOM 836 O O . LEU A 1 106 ? 5.393 2.791 -8.999 1.00 91.38 106 LEU A O 1
ATOM 840 N N . LYS A 1 107 ? 5.371 4.454 -10.510 1.00 91.31 107 LYS A N 1
ATOM 841 C CA . LYS A 1 107 ? 6.175 5.376 -9.704 1.00 91.31 107 LYS A CA 1
ATOM 842 C C . LYS A 1 107 ? 5.463 5.795 -8.417 1.00 91.31 107 LYS A C 1
ATOM 844 O O . LYS A 1 107 ? 6.109 5.988 -7.391 1.00 91.31 107 LYS A O 1
ATOM 849 N N . HIS A 1 108 ? 4.146 5.968 -8.443 1.00 94.50 108 HIS A N 1
ATOM 850 C CA . HIS A 1 108 ? 3.388 6.266 -7.234 1.00 94.50 108 HIS A CA 1
ATOM 851 C C . HIS A 1 108 ? 3.398 5.099 -6.246 1.00 94.50 108 HIS A C 1
ATOM 853 O O . HIS A 1 108 ? 3.657 5.343 -5.073 1.00 94.50 108 HIS A O 1
ATOM 859 N N . VAL A 1 109 ? 3.221 3.861 -6.720 1.00 93.25 109 VAL A N 1
ATOM 860 C CA . VAL A 1 109 ? 3.352 2.642 -5.903 1.00 93.25 109 VAL A CA 1
ATOM 861 C C . VAL A 1 109 ? 4.740 2.554 -5.269 1.00 93.25 109 VAL A C 1
ATOM 863 O O . VAL A 1 109 ? 4.849 2.338 -4.063 1.00 93.25 109 VAL A O 1
ATOM 866 N N . GLU A 1 110 ? 5.793 2.783 -6.060 1.00 92.12 110 GLU A N 1
ATOM 867 C CA . GLU A 1 110 ? 7.181 2.795 -5.583 1.00 92.12 110 GLU A CA 1
ATOM 868 C C . GLU A 1 110 ? 7.392 3.766 -4.420 1.00 92.12 110 GLU A C 1
ATOM 870 O O . GLU A 1 110 ? 8.007 3.413 -3.414 1.00 92.12 110 GLU A O 1
ATOM 875 N N . ASN A 1 111 ? 6.818 4.963 -4.526 1.00 91.69 111 ASN A N 1
ATOM 876 C CA . ASN A 1 111 ? 6.954 5.991 -3.502 1.00 91.69 111 ASN A CA 1
ATOM 877 C C . ASN A 1 111 ? 6.028 5.787 -2.293 1.00 91.69 111 ASN A C 1
ATOM 879 O O . ASN A 1 111 ? 6.329 6.318 -1.230 1.00 91.69 111 ASN A O 1
ATOM 883 N N . SER A 1 112 ? 4.909 5.064 -2.429 1.00 93.75 112 SER A N 1
ATOM 884 C CA . SER A 1 112 ? 3.896 4.947 -1.367 1.00 93.75 112 SER A CA 1
ATOM 885 C C . SER A 1 112 ? 3.950 3.648 -0.566 1.00 93.75 112 SER A C 1
ATOM 887 O O . SER A 1 112 ? 3.299 3.569 0.473 1.00 93.75 112 SER A O 1
ATOM 889 N N . VAL A 1 113 ? 4.688 2.622 -1.014 1.00 94.62 113 VAL A N 1
ATOM 890 C CA . VAL A 1 113 ? 4.686 1.299 -0.354 1.00 94.62 113 VAL A CA 1
ATOM 891 C C . VAL A 1 113 ? 5.077 1.383 1.126 1.00 94.62 113 VAL A C 1
ATOM 893 O O . VAL A 1 113 ? 4.427 0.777 1.971 1.00 94.62 113 VAL A O 1
ATOM 896 N N . VAL A 1 114 ? 6.080 2.203 1.458 1.00 94.62 114 VAL A N 1
ATOM 897 C CA . VAL A 1 114 ? 6.584 2.358 2.832 1.00 94.62 114 VAL A CA 1
ATOM 898 C C . VAL A 1 114 ? 5.535 2.996 3.740 1.00 94.62 114 VAL A C 1
ATOM 900 O O . VAL A 1 114 ? 5.330 2.555 4.871 1.00 94.62 114 VAL A O 1
ATOM 903 N N . ASP A 1 115 ? 4.854 4.025 3.239 1.00 95.69 115 ASP A N 1
ATOM 904 C CA . ASP A 1 115 ? 3.828 4.737 3.996 1.00 95.69 115 ASP A CA 1
ATOM 905 C C . ASP A 1 115 ? 2.576 3.874 4.181 1.00 95.69 115 ASP A C 1
ATOM 907 O O . ASP A 1 115 ? 1.998 3.862 5.269 1.00 95.69 115 ASP A O 1
ATOM 911 N N . CYS A 1 116 ? 2.202 3.092 3.162 1.00 96.88 116 CYS A N 1
ATOM 912 C CA . CYS A 1 116 ? 1.140 2.092 3.263 1.00 96.88 116 CYS A CA 1
ATOM 913 C C . CYS A 1 116 ? 1.457 1.046 4.344 1.00 96.88 116 CYS A C 1
ATOM 915 O O . CYS A 1 116 ? 0.657 0.848 5.258 1.00 96.88 116 CYS A O 1
ATOM 917 N N . GLU A 1 117 ? 2.651 0.442 4.312 1.00 96.44 117 GLU A N 1
ATOM 918 C CA . GLU A 1 117 ? 3.084 -0.521 5.334 1.00 96.44 117 GLU A CA 1
ATOM 919 C C . GLU A 1 117 ? 3.040 0.071 6.740 1.00 96.44 117 GLU A C 1
ATOM 921 O O . GLU A 1 117 ? 2.571 -0.568 7.683 1.00 96.44 117 GLU A O 1
ATOM 926 N N . LYS A 1 118 ? 3.542 1.299 6.898 1.00 96.75 118 LYS A N 1
ATOM 927 C CA . LYS A 1 118 ? 3.568 1.982 8.188 1.00 96.75 118 LYS A CA 1
ATOM 928 C C . LYS A 1 118 ? 2.155 2.236 8.706 1.00 96.75 118 LYS A C 1
ATOM 930 O O . LYS A 1 118 ? 1.902 1.984 9.882 1.00 96.75 118 LYS A O 1
ATOM 935 N N . ALA A 1 119 ? 1.251 2.706 7.851 1.00 97.19 119 ALA A N 1
ATOM 936 C CA 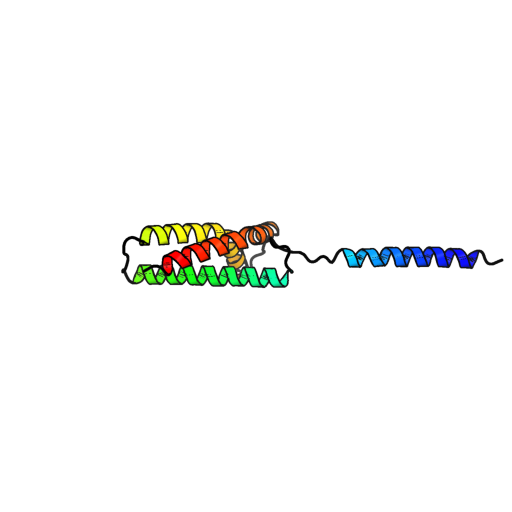. ALA A 1 119 ? -0.136 2.952 8.223 1.00 97.19 119 ALA A CA 1
ATOM 937 C C . ALA A 1 119 ? -0.868 1.646 8.581 1.00 97.19 119 ALA A C 1
ATOM 939 O O . ALA A 1 119 ? -1.553 1.588 9.600 1.00 97.19 119 ALA A O 1
ATOM 940 N N . ALA A 1 120 ? -0.645 0.568 7.825 1.00 96.88 120 ALA A N 1
ATOM 941 C CA . ALA A 1 120 ? -1.234 -0.735 8.119 1.00 96.88 120 ALA A CA 1
ATOM 942 C C . ALA A 1 120 ? -0.709 -1.333 9.440 1.00 96.88 120 ALA A C 1
ATOM 944 O O . ALA A 1 120 ? -1.481 -1.858 10.238 1.00 96.88 120 ALA A O 1
ATOM 945 N N . ARG A 1 121 ? 0.589 -1.178 9.744 1.00 96.81 121 ARG A N 1
ATOM 946 C CA . ARG A 1 121 ? 1.153 -1.556 11.057 1.00 96.81 121 ARG A CA 1
ATOM 947 C C . ARG A 1 121 ? 0.611 -0.705 12.202 1.00 96.81 121 ARG A C 1
ATOM 949 O O . ARG A 1 121 ? 0.488 -1.198 13.317 1.00 96.81 121 ARG A O 1
ATOM 956 N N . GLN A 1 122 ? 0.318 0.572 11.965 1.00 94.69 122 GLN A N 1
ATOM 957 C CA . GLN A 1 122 ? -0.311 1.418 12.980 1.00 94.69 122 GLN A CA 1
ATOM 958 C C . GLN A 1 122 ? -1.722 0.926 13.298 1.00 94.69 122 GLN A C 1
ATOM 960 O O . GLN A 1 122 ? -2.048 0.793 14.475 1.00 94.69 122 GLN A O 1
ATOM 965 N N . LEU A 1 123 ? -2.514 0.589 12.276 1.00 94.50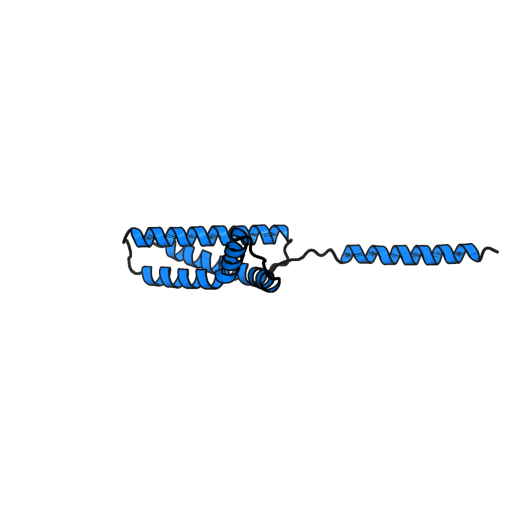 123 LEU A N 1
ATOM 966 C CA . LEU A 1 123 ? -3.821 -0.038 12.463 1.00 94.50 123 LEU A CA 1
ATOM 967 C C . LEU A 1 123 ? -3.705 -1.355 13.248 1.00 94.50 123 LEU A C 1
ATOM 969 O O . LEU A 1 123 ? -4.421 -1.536 14.226 1.00 94.50 123 LEU A O 1
ATOM 973 N N . GLU A 1 124 ? -2.728 -2.205 12.918 1.00 94.00 124 GLU A N 1
ATOM 974 C CA . GLU A 1 124 ? -2.453 -3.453 13.650 1.00 94.00 124 GLU A CA 1
ATOM 975 C C . GLU A 1 124 ? -2.259 -3.235 15.163 1.00 94.00 124 GLU A C 1
ATOM 977 O O . GLU A 1 124 ? -2.689 -4.049 15.979 1.00 94.00 124 GLU A O 1
ATOM 982 N N . VAL A 1 125 ? -1.617 -2.133 15.567 1.00 92.00 125 VAL A N 1
ATOM 983 C CA . VAL A 1 125 ? -1.419 -1.803 16.989 1.00 92.00 125 VAL A CA 1
ATOM 984 C C . VAL A 1 125 ? -2.739 -1.453 17.674 1.00 92.00 125 VAL A C 1
ATOM 986 O O . VAL A 1 125 ? -2.915 -1.803 18.841 1.00 92.00 125 VAL A O 1
ATOM 989 N N . PHE A 1 126 ? -3.651 -0.767 16.981 1.00 87.12 126 PHE A N 1
ATOM 990 C CA . PHE A 1 126 ? -4.977 -0.458 17.520 1.00 87.12 126 PHE A CA 1
ATOM 991 C C . PHE A 1 126 ? -5.847 -1.711 17.632 1.00 87.12 126 PHE A C 1
ATOM 993 O O . PHE A 1 126 ? -6.536 -1.858 18.633 1.00 87.12 126 PHE A O 1
ATOM 1000 N N . LEU A 1 127 ? -5.746 -2.635 16.673 1.00 86.06 127 LEU A N 1
ATOM 1001 C CA . LEU A 1 127 ? -6.484 -3.904 16.673 1.00 86.06 127 LEU A CA 1
ATOM 1002 C C . LEU A 1 127 ? -6.007 -4.882 17.762 1.00 86.06 127 LEU A C 1
ATOM 1004 O O . LEU A 1 127 ? -6.789 -5.665 18.287 1.00 86.06 127 LEU A O 1
ATOM 1008 N N . LYS A 1 128 ? -4.722 -4.833 18.136 1.00 82.31 128 LYS A N 1
ATOM 1009 C CA . LYS A 1 128 ? -4.134 -5.690 19.186 1.00 82.31 128 LYS A CA 1
ATOM 1010 C C . LYS A 1 128 ? -4.323 -5.171 20.610 1.00 82.31 128 LYS A C 1
ATOM 1012 O O . LYS A 1 128 ? -3.961 -5.876 21.553 1.00 82.31 128 LYS A O 1
ATOM 1017 N N . LYS A 1 129 ? -4.795 -3.935 20.782 1.00 61.12 129 LYS A N 1
ATOM 1018 C CA . LYS A 1 129 ? -5.095 -3.380 22.104 1.00 61.12 129 LYS A CA 1
ATOM 1019 C C . LYS A 1 129 ? -6.556 -3.691 22.445 1.00 61.12 129 LYS A C 1
ATOM 1021 O O . LYS A 1 129 ? -7.417 -3.084 21.811 1.00 61.12 129 LYS A O 1
ATOM 1026 N N . PRO A 1 130 ? -6.824 -4.601 23.402 1.00 48.19 130 PRO A N 1
ATOM 1027 C CA . PRO A 1 130 ? -8.175 -4.796 23.917 1.00 48.19 130 PRO A CA 1
ATOM 1028 C C . PRO A 1 130 ? -8.700 -3.517 24.582 1.00 48.19 130 PRO A C 1
ATOM 1030 O O . PRO A 1 130 ? -7.873 -2.746 25.134 1.00 48.19 130 PRO A O 1
#

Foldseek 3Di:
DCPVVVVVVVVVVVVVVVVVVVVVVPQQQAFDVRDHPVVVVVLLVVLVVLLVVLVVLLVVVVVVPPDDPLNVVLVVLNVQLCVLCVLSVVVVVCVVVVHDDDPVSVVSSRVRSVSNSVSSVVSVVSSPPD

Secondary structure (DSSP, 8-state):
--HHHHHHHHHHHHHHHHHTTSTTS----BTTTTB-HHHHHHHHHHHHHHHHHHHHHHHHHHHS----TTHHHHHHHHHHHHHHHHHHHHHHHHHHTTPPPPHHHHHHHHHHHHHHHHHHHHHHHHHT--

Radius of gyration: 25.49 Å; chains: 1; bounding box: 79×16×65 Å